Protein AF-A0A6G1DGI4-F1 (afdb_monomer_lite)

Secondary structure (DSSP, 8-state):
--HHHHT------STT--HHHHHHHHTTTTTTPPPPHHHHHHHHHEETTTEE-HHHHTT-

Radius of gyration: 12.67 Å; chains: 1; bounding box: 28×25×32 Å

Structure (mmCIF, N/CA/C/O backbone):
data_AF-A0A6G1DGI4-F1
#
_entry.id   AF-A0A6G1DGI4-F1
#
loop_
_atom_site.group_PDB
_atom_site.id
_atom_site.type_symbol
_atom_site.label_atom_id
_atom_site.label_alt_id
_atom_site.label_comp_id
_atom_site.label_asym_id
_atom_site.label_entity_id
_atom_site.label_seq_id
_atom_site.pdbx_PDB_ins_code
_atom_site.Cartn_x
_atom_site.Cartn_y
_atom_site.Cartn_z
_atom_site.occupancy
_atom_site.B_iso_or_equiv
_atom_site.auth_seq_id
_atom_site.auth_comp_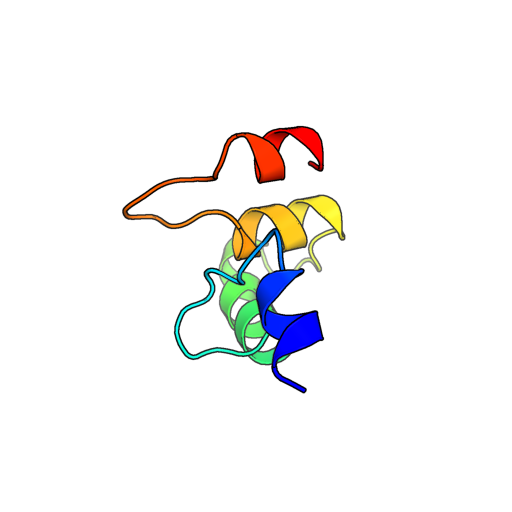id
_atom_site.auth_asym_id
_atom_site.auth_atom_id
_atom_site.pdbx_PDB_mod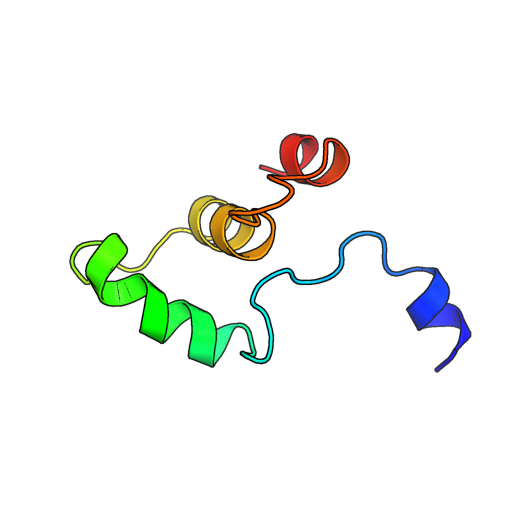el_num
ATOM 1 N N . ASN A 1 1 ? 10.781 -12.518 -14.901 1.00 71.06 1 ASN A N 1
ATOM 2 C CA . ASN A 1 1 ? 9.791 -11.426 -14.762 1.00 71.06 1 ASN A CA 1
ATOM 3 C C . ASN A 1 1 ? 10.458 -10.066 -14.472 1.00 71.06 1 ASN A C 1
ATOM 5 O O . ASN A 1 1 ? 10.109 -9.404 -13.502 1.00 71.06 1 ASN A O 1
ATOM 9 N N . LYS A 1 2 ? 11.477 -9.665 -15.256 1.00 77.94 2 LYS A N 1
ATOM 10 C CA . LYS A 1 2 ? 12.227 -8.402 -15.060 1.00 77.94 2 LYS A CA 1
ATOM 11 C C . LYS A 1 2 ? 11.580 -7.249 -15.833 1.00 77.94 2 LYS A C 1
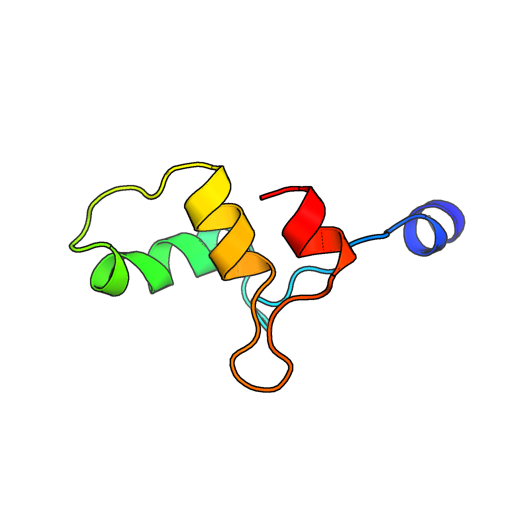ATOM 13 O O . LYS A 1 2 ? 11.505 -6.143 -15.318 1.00 77.94 2 LYS A O 1
ATOM 18 N N . GLU A 1 3 ? 11.040 -7.553 -17.010 1.00 83.88 3 GLU A N 1
ATOM 19 C CA . GLU A 1 3 ? 10.332 -6.602 -17.871 1.00 83.88 3 GLU A CA 1
ATOM 20 C C . GLU A 1 3 ? 9.084 -6.035 -17.185 1.00 83.88 3 GLU A C 1
ATOM 22 O O . GLU A 1 3 ? 8.966 -4.820 -17.065 1.00 83.88 3 GLU A O 1
ATOM 27 N N . ASN A 1 4 ? 8.227 -6.881 -16.597 1.00 80.94 4 ASN A N 1
ATOM 28 C CA . ASN A 1 4 ? 7.029 -6.384 -15.906 1.00 80.94 4 ASN A CA 1
ATOM 29 C C . ASN A 1 4 ? 7.361 -5.563 -14.653 1.00 80.94 4 ASN A C 1
ATOM 31 O O . ASN A 1 4 ? 6.615 -4.653 -14.316 1.00 80.94 4 ASN A O 1
ATOM 35 N N . ARG A 1 5 ? 8.492 -5.829 -13.977 1.00 80.81 5 ARG A N 1
ATOM 36 C CA . ARG A 1 5 ? 8.942 -4.991 -12.848 1.00 80.81 5 ARG A CA 1
ATOM 37 C C . ARG A 1 5 ? 9.270 -3.567 -13.298 1.00 80.81 5 ARG A C 1
ATOM 39 O O . ARG A 1 5 ? 8.998 -2.642 -12.547 1.00 80.81 5 ARG A O 1
ATOM 46 N N . GLY A 1 6 ? 9.814 -3.399 -14.506 1.00 83.25 6 GLY A N 1
ATOM 47 C CA . GLY A 1 6 ? 10.076 -2.081 -15.092 1.00 83.25 6 GLY A CA 1
ATOM 48 C C . GLY A 1 6 ? 8.809 -1.325 -15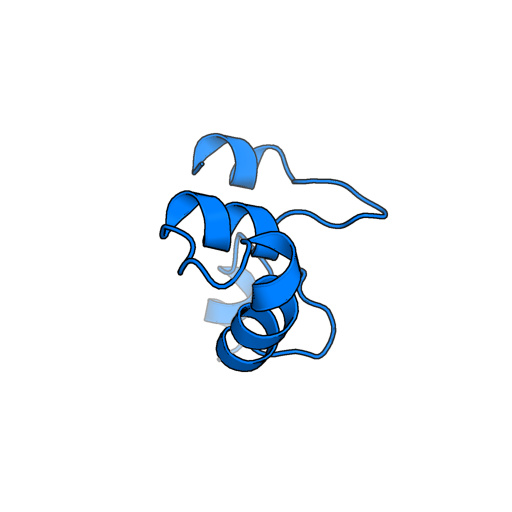.500 1.00 83.25 6 GLY A C 1
ATOM 49 O O . GLY A 1 6 ? 8.839 -0.106 -15.604 1.00 83.25 6 GLY A O 1
ATOM 50 N N . GLN A 1 7 ? 7.690 -2.030 -15.692 1.00 86.38 7 GLN A N 1
ATOM 51 C CA . GLN A 1 7 ? 6.399 -1.431 -16.044 1.00 86.38 7 GLN A CA 1
ATOM 52 C C . GLN A 1 7 ? 5.564 -1.016 -14.819 1.00 86.38 7 GLN A C 1
ATOM 54 O O . GLN A 1 7 ? 4.516 -0.388 -14.975 1.00 86.38 7 GLN A O 1
ATOM 59 N N . VAL A 1 8 ? 5.997 -1.343 -13.594 1.00 84.94 8 VAL A N 1
ATOM 60 C CA . VAL A 1 8 ? 5.282 -0.955 -12.370 1.00 84.94 8 VAL A CA 1
ATOM 61 C C . VAL A 1 8 ? 5.385 0.558 -12.177 1.00 84.94 8 VAL A C 1
ATOM 63 O O . VAL A 1 8 ? 6.453 1.091 -11.897 1.00 84.94 8 VAL A O 1
ATOM 66 N N . ARG A 1 9 ? 4.252 1.256 -12.308 1.00 85.38 9 ARG A N 1
ATOM 67 C CA . ARG A 1 9 ? 4.173 2.721 -12.147 1.00 85.38 9 ARG A CA 1
ATOM 68 C C . ARG A 1 9 ? 3.952 3.153 -10.700 1.00 85.38 9 ARG A C 1
ATOM 70 O O . ARG A 1 9 ? 4.369 4.238 -10.309 1.00 85.38 9 ARG A O 1
ATOM 77 N N . LEU A 1 10 ? 3.289 2.310 -9.912 1.00 85.56 10 LEU A N 1
ATOM 78 C CA . LEU A 1 10 ? 2.962 2.569 -8.514 1.00 85.56 10 LEU A CA 1
ATOM 79 C C . LEU A 1 10 ? 3.453 1.415 -7.653 1.00 85.56 10 LEU A C 1
ATOM 81 O O . LEU A 1 10 ? 2.963 0.292 -7.751 1.00 85.56 10 LEU A O 1
ATOM 85 N N . HIS A 1 11 ? 4.424 1.710 -6.797 1.00 85.81 11 HIS A N 1
ATOM 86 C CA . HIS A 1 11 ? 4.857 0.789 -5.759 1.00 85.81 11 HIS A CA 1
ATOM 87 C C . HIS A 1 11 ? 4.022 1.004 -4.502 1.00 85.81 11 HIS A C 1
ATOM 89 O O . HIS A 1 11 ? 3.843 2.140 -4.062 1.00 85.81 11 HIS A O 1
ATOM 95 N N . GLN A 1 12 ? 3.562 -0.096 -3.908 1.00 85.06 12 GLN A N 1
ATOM 96 C CA . GLN A 1 12 ? 2.880 -0.086 -2.619 1.00 85.06 12 GLN A CA 1
ATOM 97 C C . GLN A 1 12 ? 3.753 0.589 -1.546 1.00 85.06 12 GLN A C 1
ATOM 99 O O . GLN A 1 12 ? 4.951 0.318 -1.450 1.00 85.06 12 GLN A O 1
ATOM 104 N N . ARG A 1 13 ? 3.152 1.453 -0.718 1.00 89.75 13 ARG A N 1
ATOM 105 C CA . ARG A 1 13 ? 3.838 2.217 0.341 1.00 89.75 13 ARG A CA 1
ATOM 106 C C . ARG A 1 13 ? 3.421 1.807 1.758 1.00 89.75 13 ARG A C 1
ATOM 108 O O . ARG A 1 13 ? 3.509 2.599 2.688 1.00 89.75 13 ARG A O 1
ATOM 115 N N . THR A 1 14 ? 3.035 0.549 1.948 1.00 89.56 14 THR A N 1
ATOM 116 C CA . THR A 1 14 ? 2.570 -0.033 3.227 1.00 89.56 14 THR A CA 1
ATOM 117 C C . THR A 1 14 ? 3.695 -0.638 4.082 1.00 89.56 14 THR A C 1
ATOM 119 O O . THR A 1 14 ? 3.438 -1.370 5.044 1.00 89.56 14 THR A O 1
ATOM 122 N N . GLY A 1 15 ? 4.956 -0.366 3.735 1.00 87.38 15 GLY A N 1
ATOM 123 C CA . GLY A 1 15 ? 6.123 -0.969 4.378 1.00 87.38 15 GLY A CA 1
ATOM 124 C C . GLY A 1 15 ? 6.245 -2.462 4.064 1.00 87.38 15 GLY A C 1
ATOM 125 O O . GLY A 1 15 ? 6.106 -2.874 2.918 1.00 87.38 15 GLY A O 1
ATOM 126 N N . SER A 1 16 ? 6.512 -3.280 5.084 1.00 88.88 16 SER A N 1
ATOM 127 C CA . SER A 1 16 ? 6.652 -4.740 4.956 1.00 88.88 16 SER A CA 1
ATOM 128 C C . SER A 1 16 ? 5.320 -5.501 4.941 1.00 88.88 16 SER A C 1
ATOM 130 O O . SER A 1 16 ? 5.312 -6.728 4.858 1.00 88.88 16 SER A O 1
ATOM 132 N N . ARG A 1 17 ? 4.183 -4.802 5.050 1.00 91.62 17 ARG A N 1
ATOM 133 C CA . ARG A 1 17 ? 2.854 -5.422 5.106 1.00 91.62 17 ARG A CA 1
ATOM 134 C C . ARG A 1 17 ? 2.279 -5.567 3.705 1.00 91.62 17 ARG A C 1
ATOM 136 O O . ARG A 1 17 ? 2.225 -4.592 2.960 1.00 91.62 17 ARG A O 1
ATOM 143 N N . CYS A 1 18 ? 1.759 -6.749 3.381 1.00 91.44 18 CYS A N 1
ATOM 144 C CA . CYS A 1 18 ? 0.890 -6.917 2.218 1.00 91.44 18 CYS A CA 1
ATOM 145 C C . CYS A 1 18 ? -0.426 -6.134 2.400 1.00 91.44 18 CYS A C 1
ATOM 147 O O . CYS A 1 18 ? -0.760 -5.723 3.513 1.00 91.44 18 CYS A O 1
ATOM 149 N N . TYR A 1 19 ? -1.197 -5.948 1.321 1.00 91.25 19 TYR A N 1
ATOM 150 C CA . TYR A 1 19 ? -2.467 -5.206 1.359 1.00 91.25 19 TYR A CA 1
ATOM 151 C C . TYR A 1 19 ? -3.437 -5.730 2.423 1.00 91.25 19 TYR A C 1
ATOM 153 O O . TYR A 1 19 ? -3.971 -4.945 3.197 1.00 91.25 19 TYR A O 1
ATOM 161 N N . VAL A 1 20 ? -3.596 -7.051 2.524 1.00 91.38 20 VAL A N 1
ATOM 162 C CA . VAL A 1 20 ? -4.488 -7.678 3.510 1.00 91.38 20 VAL A CA 1
ATOM 163 C C . VAL A 1 20 ? -4.044 -7.351 4.937 1.00 91.38 20 VAL A C 1
ATOM 165 O O . VAL A 1 20 ? -4.826 -6.851 5.733 1.00 91.38 20 VAL A O 1
ATOM 168 N N . ALA A 1 21 ? -2.767 -7.548 5.270 1.00 93.50 21 ALA A N 1
ATOM 169 C CA . ALA A 1 21 ? -2.252 -7.192 6.593 1.00 93.50 21 ALA A CA 1
ATOM 170 C C . ALA A 1 21 ? -2.375 -5.683 6.879 1.00 93.50 21 ALA A C 1
ATOM 172 O O . ALA A 1 21 ? -2.625 -5.276 8.015 1.00 93.50 21 ALA A O 1
ATOM 173 N N . HIS A 1 22 ? -2.203 -4.846 5.853 1.00 92.69 22 HIS A N 1
ATOM 174 C CA . HIS A 1 22 ? -2.346 -3.405 5.986 1.00 92.69 22 HIS A CA 1
ATOM 175 C C . HIS A 1 22 ? -3.801 -2.992 6.250 1.00 92.69 22 HIS A C 1
ATOM 177 O O . HIS A 1 22 ? -4.023 -2.176 7.144 1.00 92.69 22 HIS A O 1
ATOM 183 N N . SER A 1 23 ? -4.787 -3.604 5.582 1.00 92.25 23 SER A N 1
ATOM 184 C CA . SER A 1 23 ? -6.211 -3.317 5.811 1.00 92.25 23 SER A CA 1
ATOM 185 C C . SER A 1 23 ? -6.633 -3.631 7.248 1.00 92.25 23 SER A C 1
ATOM 187 O O . SER A 1 23 ? -7.284 -2.809 7.891 1.00 92.25 23 SER A O 1
ATOM 189 N N . PHE A 1 24 ? -6.160 -4.745 7.822 1.00 92.69 24 PHE A N 1
ATOM 190 C CA . PHE A 1 24 ? -6.380 -5.043 9.242 1.00 92.69 24 PHE A CA 1
ATOM 191 C C . PHE A 1 24 ? -5.785 -3.974 10.165 1.00 92.69 24 PHE A C 1
ATOM 193 O O . PHE A 1 24 ? -6.414 -3.615 11.159 1.00 92.69 24 PHE A O 1
ATOM 200 N N . SER A 1 25 ? -4.610 -3.429 9.832 1.00 92.00 25 SER A N 1
ATOM 201 C CA . SER A 1 25 ? -3.987 -2.365 10.630 1.00 92.00 25 SER A CA 1
ATOM 202 C C . SER A 1 25 ? -4.714 -1.019 10.544 1.00 92.00 25 SER A C 1
ATOM 204 O O . SER A 1 25 ? -4.553 -0.188 11.433 1.00 92.00 25 SER A O 1
ATOM 206 N N . LEU A 1 26 ? -5.534 -0.815 9.508 1.00 91.81 26 LEU A N 1
ATOM 207 C CA . LEU A 1 26 ? -6.323 0.399 9.307 1.00 91.81 26 LEU A CA 1
ATOM 208 C C . LEU A 1 26 ? -7.682 0.359 10.023 1.00 91.81 26 LEU A C 1
ATOM 210 O O . LEU A 1 26 ? -8.293 1.411 10.191 1.00 91.81 26 LEU A O 1
ATOM 214 N N . LYS A 1 27 ? -8.143 -0.799 10.519 1.00 92.44 27 LYS A N 1
ATOM 215 C CA . LYS A 1 27 ? -9.438 -0.916 11.221 1.00 92.44 27 LYS A CA 1
ATOM 216 C C . LYS A 1 27 ? -9.656 0.134 12.322 1.00 92.44 27 LYS A C 1
ATOM 218 O O . LYS A 1 27 ? -10.725 0.742 12.322 1.00 92.44 27 LYS A O 1
ATOM 223 N N . PRO A 1 28 ? -8.681 0.433 13.208 1.00 92.94 28 PRO A N 1
ATOM 224 C CA . PRO A 1 28 ? -8.863 1.477 14.218 1.00 92.94 28 PRO A CA 1
ATOM 225 C C . PRO A 1 28 ? -9.062 2.871 13.608 1.00 92.94 28 PRO A C 1
ATOM 227 O O . PRO A 1 28 ? -9.840 3.664 14.128 1.00 92.94 28 PRO A O 1
ATOM 230 N N . LYS A 1 29 ? -8.393 3.159 12.484 1.00 90.44 29 LYS A N 1
ATOM 231 C CA . LYS A 1 29 ? -8.481 4.443 11.774 1.00 90.44 29 LYS A CA 1
ATOM 232 C C . LYS A 1 29 ? -9.848 4.642 11.119 1.00 90.44 29 LYS A C 1
ATOM 234 O O . LYS A 1 29 ? -10.375 5.748 11.147 1.00 90.44 29 LYS A O 1
ATOM 239 N N . PHE A 1 30 ? -10.438 3.572 10.594 1.00 91.50 30 PHE A N 1
ATOM 240 C CA . PHE A 1 30 ? -11.768 3.593 9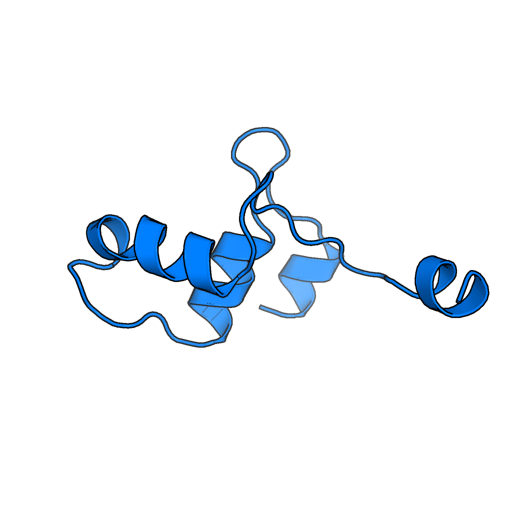.980 1.00 91.50 30 PHE A CA 1
ATOM 241 C C . PHE A 1 30 ? -12.900 3.268 10.965 1.00 91.50 30 PHE A C 1
ATOM 243 O O . PHE A 1 30 ? -13.998 2.940 10.537 1.00 91.50 30 PHE A O 1
ATOM 250 N N . GLN A 1 31 ? -12.677 3.341 12.285 1.00 91.81 31 GLN A N 1
ATOM 251 C CA . GLN A 1 31 ? -13.706 3.024 13.294 1.00 91.81 31 GLN A CA 1
ATOM 252 C C . GLN A 1 31 ? -14.345 1.633 13.086 1.00 91.81 31 GLN A C 1
ATOM 254 O O . GLN A 1 31 ? -15.538 1.438 13.295 1.00 91.81 31 GLN A O 1
ATOM 259 N N . ASN A 1 32 ? -13.547 0.655 12.647 1.00 89.56 32 ASN A N 1
ATOM 260 C CA . ASN A 1 32 ? -13.969 -0.691 12.239 1.00 89.56 32 ASN A CA 1
ATOM 261 C C . ASN A 1 32 ? -14.926 -0.759 11.033 1.00 89.56 32 ASN A C 1
ATOM 263 O O . ASN A 1 32 ? -15.386 -1.852 10.701 1.00 89.56 32 ASN A O 1
ATOM 267 N N . ARG A 1 33 ? -15.184 0.359 10.343 1.00 92.50 33 ARG A N 1
ATOM 268 C CA . ARG A 1 33 ? -15.790 0.370 9.008 1.00 92.50 33 ARG A CA 1
ATOM 269 C C . ARG A 1 33 ? -14.785 -0.175 7.997 1.00 92.50 33 ARG A C 1
ATOM 271 O O . ARG A 1 33 ? -13.579 0.046 8.112 1.00 92.50 33 ARG A O 1
ATOM 278 N N . GLU A 1 34 ? -15.288 -0.871 6.989 1.00 89.12 34 GLU A N 1
ATOM 279 C CA . GLU A 1 34 ? -14.485 -1.234 5.830 1.00 89.12 34 GLU A CA 1
ATOM 280 C C . GLU A 1 34 ? -14.276 0.006 4.933 1.00 89.12 34 GLU A C 1
ATOM 282 O O . GLU A 1 34 ? -15.258 0.675 4.585 1.00 89.12 34 GLU A O 1
ATOM 287 N N . PRO A 1 35 ? -13.022 0.374 4.614 1.00 90.50 35 PRO A N 1
ATOM 288 C CA . PRO A 1 35 ? -12.751 1.480 3.702 1.00 90.50 35 PRO A CA 1
ATOM 289 C C . PRO A 1 35 ? -13.234 1.138 2.293 1.00 90.50 35 PRO A C 1
ATOM 291 O O . PRO A 1 35 ? -13.185 -0.023 1.880 1.00 90.50 35 PRO A O 1
ATOM 294 N N . ASP A 1 36 ? -13.658 2.148 1.536 1.00 91.75 36 ASP A N 1
ATOM 295 C CA . ASP A 1 36 ? -13.896 1.951 0.109 1.00 91.75 36 ASP A CA 1
ATOM 296 C C . ASP A 1 36 ? -12.571 1.745 -0.656 1.00 91.75 36 ASP A C 1
ATOM 298 O O . ASP A 1 36 ? -11.467 1.889 -0.117 1.00 91.75 36 ASP A O 1
ATOM 302 N N . ALA A 1 37 ? -12.666 1.359 -1.930 1.00 90.31 37 ALA A N 1
ATOM 303 C CA . ALA A 1 37 ? -11.488 1.046 -2.733 1.00 90.31 37 ALA A CA 1
ATOM 304 C C . ALA A 1 37 ? -10.562 2.259 -2.952 1.00 90.31 37 ALA A C 1
ATOM 306 O O . ALA A 1 37 ? -9.345 2.079 -3.022 1.00 90.31 37 ALA A O 1
ATOM 307 N N . ILE A 1 38 ? -11.116 3.472 -3.044 1.00 90.44 38 ILE A N 1
ATOM 308 C CA . ILE A 1 38 ? -10.364 4.713 -3.271 1.00 90.44 38 ILE A CA 1
ATOM 309 C C . ILE A 1 38 ? -9.682 5.144 -1.969 1.00 90.44 38 ILE A C 1
ATOM 311 O O . ILE A 1 38 ? -8.477 5.400 -1.967 1.00 90.44 38 ILE A O 1
ATOM 315 N N . GLU A 1 39 ? -10.407 5.130 -0.848 1.00 91.50 39 GLU A N 1
ATOM 316 C CA . GLU A 1 39 ? -9.879 5.364 0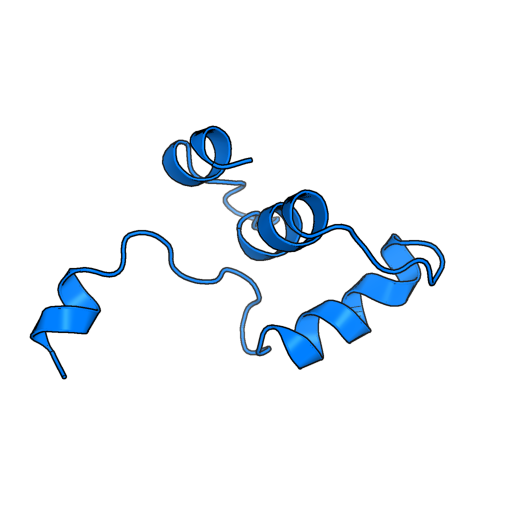.499 1.00 91.50 39 GLU A CA 1
ATOM 317 C C . GLU A 1 39 ? -8.722 4.399 0.799 1.00 91.50 39 GLU A C 1
ATOM 319 O O . GLU A 1 39 ? -7.628 4.819 1.184 1.00 91.50 39 GLU A O 1
ATOM 324 N N . PHE A 1 40 ? -8.927 3.098 0.570 1.00 92.00 40 PHE A N 1
ATOM 325 C CA . PHE A 1 40 ? -7.906 2.086 0.827 1.00 92.00 40 PHE A CA 1
ATOM 326 C C . PHE A 1 40 ? -6.684 2.238 -0.087 1.00 92.00 40 PHE A C 1
ATOM 328 O O . PHE A 1 40 ? -5.541 2.103 0.366 1.00 92.00 40 PHE A O 1
ATOM 335 N N . PHE A 1 41 ? -6.899 2.545 -1.368 1.00 91.31 41 PHE A N 1
ATOM 336 C CA . PHE A 1 41 ? -5.812 2.835 -2.298 1.00 91.31 41 PHE A CA 1
ATOM 337 C C . PHE A 1 41 ? -5.009 4.058 -1.848 1.00 91.31 41 PHE A C 1
ATOM 339 O O . PHE A 1 41 ? -3.776 4.007 -1.833 1.00 91.31 41 PHE A O 1
ATOM 346 N N . GLY A 1 42 ? -5.685 5.120 -1.409 1.00 91.25 42 GLY A N 1
ATOM 347 C CA . GLY A 1 42 ? -5.037 6.325 -0.907 1.00 91.25 42 GLY A CA 1
ATOM 348 C C . GLY A 1 42 ? -4.176 6.078 0.319 1.00 91.25 42 GLY A C 1
ATOM 349 O O . GLY A 1 42 ? -3.032 6.537 0.356 1.00 91.25 42 GLY A O 1
ATOM 350 N N . GLU A 1 43 ? -4.649 5.268 1.265 1.00 91.69 43 GLU A N 1
ATOM 351 C CA . GLU A 1 43 ? -3.839 4.819 2.403 1.00 91.69 43 GLU A CA 1
ATOM 352 C C . GLU A 1 43 ? -2.596 4.044 1.953 1.00 91.69 43 GLU A C 1
ATOM 354 O O . GLU A 1 43 ? -1.490 4.280 2.438 1.00 91.69 43 GLU A O 1
ATOM 359 N N . CYS A 1 44 ? -2.743 3.158 0.968 1.00 91.81 44 CYS A N 1
ATOM 360 C CA . CYS A 1 44 ? -1.637 2.335 0.485 1.00 91.81 44 CYS A CA 1
ATOM 361 C C . CYS A 1 44 ? -0.602 3.101 -0.350 1.00 91.81 44 CYS A C 1
ATOM 363 O O . CYS A 1 44 ? 0.523 2.614 -0.515 1.00 91.81 44 CYS A O 1
ATOM 365 N N . MET A 1 45 ? -0.973 4.259 -0.898 1.00 91.75 45 MET A N 1
ATOM 366 C CA . MET A 1 45 ? -0.121 5.094 -1.750 1.00 91.75 45 MET A CA 1
ATOM 367 C C . MET A 1 45 ? 0.383 6.362 -1.046 1.00 91.75 45 MET A C 1
ATOM 369 O O . MET A 1 45 ? 1.227 7.075 -1.599 1.00 91.75 45 MET A O 1
ATOM 373 N N . THR A 1 46 ? -0.060 6.623 0.186 1.00 89.50 46 THR A N 1
ATOM 374 C CA . THR A 1 46 ? 0.350 7.790 0.975 1.00 89.50 46 THR A CA 1
ATOM 375 C C . THR A 1 46 ? 1.312 7.381 2.082 1.00 89.50 46 THR A C 1
ATOM 377 O O . THR A 1 46 ? 0.967 6.671 3.018 1.00 89.50 46 THR A O 1
ATOM 380 N N . SER A 1 47 ? 2.553 7.858 1.996 1.00 84.44 47 SER A N 1
ATOM 381 C CA . SER A 1 47 ? 3.534 7.693 3.069 1.00 84.44 47 SER A CA 1
ATOM 382 C C . SER A 1 47 ? 3.480 8.885 4.020 1.00 84.44 47 SER A C 1
ATOM 384 O O . SER A 1 47 ? 3.417 10.024 3.570 1.00 84.44 47 SER A O 1
ATOM 386 N N . SER A 1 48 ? 3.623 8.654 5.325 1.00 82.12 48 SER A N 1
ATOM 387 C CA . SER A 1 48 ? 3.781 9.739 6.305 1.00 82.12 48 SER A CA 1
ATOM 388 C C . SER A 1 48 ? 5.051 10.572 6.092 1.00 82.12 48 SER A C 1
ATOM 390 O O . SER A 1 48 ? 5.074 11.745 6.444 1.00 82.12 48 SER A O 1
ATOM 392 N N . LYS A 1 49 ? 6.105 9.985 5.504 1.00 85.00 49 LYS A N 1
ATOM 393 C CA . LYS A 1 49 ? 7.398 10.654 5.283 1.00 85.00 49 LYS A CA 1
ATOM 394 C C . LYS A 1 49 ? 7.442 11.440 3.973 1.00 85.00 49 LYS A C 1
ATOM 396 O O . LYS A 1 49 ? 7.955 12.549 3.937 1.00 85.00 49 LYS A O 1
ATOM 401 N N . ASN A 1 50 ? 6.930 10.838 2.899 1.00 83.56 50 ASN A N 1
ATOM 402 C CA . ASN A 1 50 ? 7.089 11.348 1.531 1.00 83.56 50 ASN A CA 1
ATOM 403 C C . ASN A 1 50 ? 5.753 11.737 0.875 1.00 83.56 50 ASN A C 1
ATOM 405 O O . ASN A 1 50 ? 5.722 12.014 -0.322 1.00 83.56 50 ASN A O 1
ATOM 409 N N . GLY A 1 51 ? 4.645 11.681 1.617 1.00 87.25 51 GLY A N 1
ATOM 410 C CA . GLY A 1 51 ? 3.307 11.933 1.097 1.00 87.25 51 GLY A CA 1
ATOM 411 C C . GLY A 1 51 ? 2.879 10.954 -0.000 1.00 87.25 51 GLY A C 1
ATOM 412 O O . GLY A 1 51 ? 3.382 9.825 -0.115 1.00 87.25 51 GLY A O 1
ATOM 413 N N . CYS A 1 52 ? 1.929 11.413 -0.811 1.00 88.88 52 CYS A N 1
ATOM 414 C CA . CYS A 1 52 ? 1.412 10.719 -1.985 1.00 88.88 52 CYS A CA 1
ATOM 415 C C . CYS A 1 52 ? 2.028 11.298 -3.268 1.00 88.88 52 CYS A C 1
ATOM 417 O O . CYS A 1 52 ? 2.233 12.507 -3.369 1.00 88.88 52 CYS A O 1
ATOM 419 N N . THR A 1 53 ? 2.326 10.450 -4.254 1.00 86.62 53 THR A N 1
ATOM 420 C CA . THR A 1 53 ? 2.849 10.896 -5.560 1.00 86.62 53 THR A CA 1
ATOM 421 C C . THR A 1 53 ? 1.763 11.556 -6.403 1.00 86.62 53 THR A C 1
ATOM 423 O O . THR A 1 53 ? 0.630 11.085 -6.381 1.00 86.62 53 THR A O 1
ATOM 426 N N . GLU A 1 54 ? 2.123 12.529 -7.244 1.00 86.94 54 GLU A N 1
ATOM 427 C CA . GLU A 1 54 ? 1.182 13.174 -8.179 1.00 86.94 54 GLU A CA 1
ATOM 428 C C . GLU A 1 54 ? 0.433 12.170 -9.065 1.00 86.94 54 GLU A C 1
ATOM 430 O O . GLU A 1 54 ? -0.768 12.298 -9.265 1.00 86.94 54 GLU A O 1
ATOM 435 N N . PHE A 1 55 ? 1.107 11.112 -9.526 1.00 85.44 55 PHE A N 1
ATOM 436 C CA . PHE A 1 55 ? 0.463 10.077 -10.336 1.00 85.44 55 PHE A CA 1
ATOM 437 C C . PHE A 1 55 ? -0.611 9.295 -9.562 1.00 85.44 55 PHE A C 1
ATOM 439 O O . PHE A 1 55 ? -1.662 8.988 -10.107 1.00 85.44 55 PHE A O 1
ATOM 446 N N . ALA A 1 56 ? -0.383 9.011 -8.278 1.00 85.94 56 ALA A N 1
ATOM 447 C CA . ALA A 1 56 ? -1.393 8.377 -7.430 1.00 85.94 56 ALA A CA 1
ATOM 448 C C . ALA A 1 56 ? -2.564 9.326 -7.123 1.00 85.94 56 ALA A C 1
ATOM 450 O O . ALA A 1 56 ? -3.700 8.871 -7.076 1.00 85.94 56 ALA A O 1
ATOM 451 N N . LYS A 1 57 ? -2.312 10.637 -6.986 1.00 86.62 57 LYS A N 1
ATOM 452 C CA . LYS A 1 57 ? -3.368 11.651 -6.806 1.00 86.62 57 LYS A CA 1
ATOM 453 C C . LYS A 1 57 ? -4.305 11.786 -8.005 1.00 86.62 57 LYS A C 1
ATOM 455 O O . LYS A 1 57 ? -5.421 12.231 -7.822 1.00 86.62 57 LYS A O 1
ATOM 460 N N . GLN A 1 58 ? -3.859 11.433 -9.210 1.00 86.62 58 GLN A N 1
ATOM 461 C CA . GLN A 1 58 ? -4.708 11.443 -10.410 1.00 86.62 58 GLN A CA 1
ATOM 462 C C . GLN A 1 58 ? -5.647 10.231 -10.500 1.00 86.62 58 GLN A C 1
ATOM 464 O O . GLN A 1 58 ? -6.578 10.245 -11.297 1.00 86.62 58 GLN A O 1
ATOM 469 N N . VAL A 1 59 ? -5.352 9.162 -9.754 1.00 81.75 59 VAL A N 1
ATOM 470 C CA . VAL A 1 59 ? -6.123 7.907 -9.757 1.00 81.75 59 VAL A CA 1
ATOM 471 C C . VAL A 1 59 ? -7.168 7.881 -8.636 1.00 81.75 59 VAL A C 1
ATOM 473 O O . VAL A 1 59 ? -8.164 7.174 -8.767 1.00 81.75 59 VAL A O 1
ATOM 476 N N . MET A 1 60 ? -6.918 8.619 -7.550 1.00 78.38 60 MET A N 1
ATOM 477 C CA . MET A 1 60 ? -7.851 8.821 -6.433 1.00 78.38 60 MET A CA 1
ATOM 478 C C . MET A 1 60 ? -8.896 9.874 -6.770 1.00 78.38 60 MET A C 1
ATOM 480 O O . MET A 1 60 ? -10.065 9.651 -6.395 1.00 78.38 60 MET A O 1
#

Organism: NCBI:txid110450

Foldseek 3Di:
DVVVVVVDPADFPQPPDDLVRSQVVCCVVVVNDRDDPLRSLLVRQQDPVPGHDPVNVVVD

Sequence (60 aa):
NKENRGQVRLHQRTGSRCYVAHSFSLKPKFQNREPDAIEFFGECMTSSKNGCTEFAKQVM

pLDDT: mean 88.01, std 4.47, range [71.06, 93.5]